Protein AF-M1BAG0-F1 (afdb_monomer_lite)

Radius of gyration: 22.88 Å; chains: 1; bounding box: 40×43×70 Å

Foldseek 3Di:
DVVVVVVVVVVVVVVVVVVVVVQQQDADWDQDPVVRDTDHDPPRGGNVVVVVVVVVVVVVVVVVVVVVVVVCVVVVPPDD

Structure (mmCIF, N/CA/C/O backbone):
data_AF-M1BAG0-F1
#
_entry.id   AF-M1BAG0-F1
#
loop_
_atom_site.group_PDB
_atom_site.id
_atom_site.type_symbol
_atom_site.label_atom_id
_atom_site.label_alt_id
_atom_site.label_comp_id
_atom_site.label_asym_id
_atom_site.label_entity_id
_atom_site.label_seq_id
_atom_site.pdbx_PDB_ins_code
_atom_site.Cartn_x
_atom_site.Cartn_y
_atom_site.Cartn_z
_atom_site.occupancy
_atom_site.B_iso_or_equiv
_atom_site.auth_seq_id
_atom_site.auth_comp_id
_atom_site.auth_asym_id
_atom_site.auth_atom_id
_atom_site.pdbx_PDB_model_num
ATOM 1 N N . MET A 1 1 ? -12.830 27.910 26.219 1.00 67.31 1 MET A N 1
ATOM 2 C CA . MET A 1 1 ? -13.591 27.251 25.127 1.00 67.31 1 MET A CA 1
ATOM 3 C C . MET A 1 1 ? -12.734 26.957 23.885 1.00 67.31 1 MET A C 1
ATOM 5 O O . MET A 1 1 ? -12.548 25.783 23.597 1.00 67.31 1 MET A O 1
ATOM 9 N N . ARG A 1 2 ? -12.123 27.946 23.200 1.00 71.25 2 ARG A N 1
ATOM 10 C CA . ARG A 1 2 ? -11.296 27.729 21.977 1.00 71.25 2 ARG A CA 1
ATOM 11 C C . ARG A 1 2 ? -10.176 26.678 22.094 1.00 71.25 2 ARG A C 1
ATOM 13 O O . ARG A 1 2 ? -10.024 25.855 21.200 1.00 71.25 2 ARG A O 1
ATOM 20 N N . HIS A 1 3 ? -9.442 26.652 23.209 1.00 71.31 3 HIS A N 1
ATOM 21 C CA . HIS A 1 3 ? -8.358 25.681 23.427 1.00 71.31 3 HIS A CA 1
ATOM 22 C C . HIS A 1 3 ? -8.847 24.216 23.428 1.00 71.31 3 HIS A C 1
ATOM 24 O O . HIS A 1 3 ? -8.156 23.321 22.949 1.00 71.31 3 HIS A O 1
ATOM 30 N N . ARG A 1 4 ? -10.077 23.970 23.905 1.00 81.50 4 ARG A N 1
ATOM 31 C CA . ARG A 1 4 ? -10.676 22.627 23.968 1.00 81.50 4 ARG A CA 1
ATOM 32 C C . ARG A 1 4 ? -11.053 22.107 22.576 1.00 81.50 4 ARG A C 1
ATOM 34 O O . ARG A 1 4 ? -10.855 20.928 22.309 1.00 81.50 4 ARG A O 1
ATOM 41 N N . LEU A 1 5 ? -11.516 22.994 21.691 1.00 79.44 5 LEU A N 1
ATOM 42 C CA . LEU A 1 5 ? -11.913 22.659 20.319 1.00 79.44 5 LEU A CA 1
ATOM 43 C C . LEU A 1 5 ? -10.701 22.286 19.450 1.00 79.44 5 LEU A C 1
ATOM 45 O O . LEU A 1 5 ? -10.708 21.253 18.789 1.00 79.44 5 LEU A O 1
ATOM 49 N N . ILE A 1 6 ? -9.625 23.079 19.521 1.00 78.19 6 ILE A N 1
ATOM 50 C CA . ILE A 1 6 ? -8.380 22.805 18.782 1.00 78.19 6 ILE A CA 1
ATOM 51 C C . ILE A 1 6 ? -7.762 21.482 19.250 1.00 78.19 6 ILE A C 1
ATOM 53 O O . ILE A 1 6 ? -7.335 20.669 18.431 1.00 78.19 6 ILE A O 1
ATOM 57 N N . LYS A 1 7 ? -7.763 21.224 20.565 1.00 82.50 7 LYS A N 1
ATOM 58 C CA . LYS A 1 7 ? -7.284 19.953 21.123 1.00 82.50 7 LYS A CA 1
ATOM 59 C C . LYS A 1 7 ? -8.111 18.760 20.625 1.00 82.50 7 LYS A C 1
ATOM 61 O O . LYS A 1 7 ? -7.536 17.732 20.278 1.00 82.50 7 LYS A O 1
ATOM 66 N N . GLN A 1 8 ? -9.438 18.899 20.555 1.00 79.94 8 GLN A N 1
ATOM 67 C CA . GLN A 1 8 ? -10.328 17.853 20.041 1.00 79.94 8 GLN A CA 1
ATOM 68 C C . GLN A 1 8 ? -10.089 17.580 18.550 1.00 79.94 8 GLN A C 1
ATOM 70 O O . GLN A 1 8 ? -9.982 16.423 18.153 1.00 79.94 8 GLN A O 1
ATOM 75 N N . GLN A 1 9 ? -9.939 18.627 17.736 1.00 81.69 9 GLN A N 1
ATOM 76 C CA . GLN A 1 9 ? -9.671 18.482 16.305 1.00 81.69 9 GLN A CA 1
ATOM 77 C C . GLN A 1 9 ? -8.310 17.822 16.046 1.00 81.69 9 GLN A C 1
ATOM 79 O O . GLN A 1 9 ? -8.210 16.915 15.222 1.00 81.69 9 GLN A O 1
ATOM 84 N N . ARG A 1 10 ? -7.277 18.202 16.808 1.00 83.38 10 ARG A N 1
ATOM 85 C CA . ARG A 1 10 ? -5.954 17.567 16.741 1.00 83.38 10 ARG A CA 1
ATOM 86 C C . ARG A 1 10 ? -6.012 16.078 17.095 1.00 83.38 10 ARG A C 1
ATOM 88 O O . ARG A 1 10 ? -5.470 15.259 16.360 1.00 83.38 10 ARG A O 1
ATOM 95 N N . SER A 1 11 ? -6.731 15.722 18.161 1.00 89.94 11 SER A N 1
ATOM 96 C CA . SER A 1 11 ? -6.923 14.321 18.554 1.00 89.94 11 SER A CA 1
ATOM 97 C C . SER A 1 11 ? -7.655 13.505 17.480 1.00 89.94 11 SER A C 1
ATOM 99 O O . SER A 1 11 ? -7.299 12.351 17.248 1.00 89.94 11 SER A O 1
ATOM 101 N N . ALA A 1 12 ? -8.634 14.096 16.787 1.00 93.44 12 ALA A N 1
ATOM 102 C CA . ALA A 1 12 ? -9.327 13.428 15.688 1.00 93.44 12 ALA A CA 1
ATOM 103 C C . ALA A 1 12 ? -8.372 13.088 14.528 1.00 93.44 12 ALA A C 1
ATOM 105 O O . ALA A 1 12 ? -8.372 11.953 14.052 1.00 93.44 12 ALA A O 1
ATOM 106 N N . PHE A 1 13 ? -7.509 14.024 14.121 1.00 94.88 13 PHE A N 1
ATOM 107 C CA . PHE A 1 13 ? -6.507 13.768 13.080 1.00 94.88 13 PHE A CA 1
ATOM 108 C C . PHE A 1 13 ? -5.487 12.702 13.489 1.00 94.88 13 PHE A C 1
ATOM 110 O O . PHE A 1 13 ? -5.186 11.809 12.699 1.00 94.88 13 PHE A O 1
ATOM 117 N N . GLU A 1 14 ? -4.992 12.743 14.728 1.00 96.31 14 GLU A N 1
ATOM 118 C CA . GLU A 1 14 ? -4.070 11.724 15.246 1.00 96.31 14 GLU A CA 1
ATOM 119 C C . GLU A 1 14 ? -4.698 10.320 15.210 1.00 96.31 14 GLU A C 1
ATOM 121 O O . GLU A 1 14 ? -4.025 9.343 14.879 1.00 96.31 14 GLU A O 1
ATOM 126 N N . ASN A 1 15 ? -6.000 10.211 15.487 1.00 96.19 15 ASN A N 1
ATOM 127 C CA . ASN A 1 15 ? -6.721 8.943 15.393 1.00 96.19 15 ASN A CA 1
ATOM 128 C C . ASN A 1 15 ? -6.854 8.452 13.946 1.00 96.19 15 ASN A C 1
ATOM 130 O O . ASN A 1 15 ? -6.678 7.261 13.703 1.00 96.19 15 ASN A O 1
ATOM 134 N N . LEU A 1 16 ? -7.101 9.341 12.980 1.00 97.00 16 LEU A N 1
ATOM 135 C CA . LEU A 1 16 ? -7.147 8.964 11.563 1.00 97.00 16 LEU A CA 1
ATOM 136 C C . LEU A 1 16 ? -5.790 8.461 11.061 1.00 97.00 16 LEU A C 1
ATOM 138 O O . LEU A 1 16 ? -5.734 7.443 10.374 1.00 97.00 16 LEU A O 1
ATOM 142 N N . VAL A 1 17 ? -4.693 9.112 11.460 1.00 96.62 17 VAL A N 1
ATOM 143 C CA . VAL A 1 17 ? -3.334 8.647 11.138 1.00 96.62 17 VAL A CA 1
ATOM 144 C C . VAL A 1 17 ? -3.088 7.253 11.720 1.00 96.62 17 VAL A C 1
ATOM 146 O O . VAL A 1 17 ? -2.608 6.366 11.016 1.00 96.62 17 VAL A O 1
ATOM 149 N N . LYS A 1 18 ? -3.478 7.020 12.980 1.00 97.38 18 LYS A N 1
ATOM 150 C CA . LYS A 1 18 ? -3.388 5.690 13.605 1.00 97.38 18 LYS A CA 1
ATOM 151 C C . LYS A 1 18 ? -4.207 4.643 12.852 1.00 97.38 18 LYS A C 1
ATOM 153 O O . LYS A 1 18 ? -3.711 3.546 12.622 1.00 97.38 18 LYS A O 1
ATOM 158 N N . ILE A 1 19 ? -5.433 4.972 12.442 1.00 97.19 19 ILE A N 1
ATOM 159 C CA . ILE A 1 19 ? -6.282 4.070 11.651 1.00 97.19 19 ILE A CA 1
ATOM 160 C C . ILE A 1 19 ? -5.601 3.724 10.323 1.00 97.19 19 ILE A C 1
ATOM 162 O O . ILE A 1 19 ? -5.514 2.544 9.991 1.00 97.19 19 ILE A O 1
ATOM 166 N N . GLY A 1 20 ? -5.073 4.718 9.604 1.00 96.19 20 GLY A N 1
ATOM 167 C CA . GLY A 1 20 ? -4.342 4.502 8.354 1.00 96.19 20 GLY A CA 1
ATOM 168 C C . GLY A 1 20 ? -3.148 3.564 8.537 1.00 96.19 20 GLY A C 1
ATOM 169 O O . GLY A 1 20 ? -3.039 2.565 7.829 1.00 96.19 20 GLY A O 1
ATOM 170 N N . ASN A 1 21 ? -2.317 3.817 9.552 1.00 97.88 21 ASN A N 1
ATOM 171 C CA . ASN A 1 21 ? -1.172 2.963 9.878 1.00 97.88 21 ASN A CA 1
ATOM 172 C C . ASN A 1 21 ? -1.597 1.530 10.236 1.00 97.88 21 ASN A C 1
ATOM 174 O O . ASN A 1 21 ? -0.970 0.569 9.799 1.00 97.88 21 ASN A O 1
ATOM 178 N N . ASN A 1 22 ? -2.694 1.369 10.978 1.00 97.88 22 ASN A N 1
ATOM 179 C CA . ASN A 1 22 ? -3.211 0.048 11.327 1.00 97.88 22 ASN A CA 1
ATOM 180 C C . ASN A 1 22 ? -3.749 -0.706 10.102 1.00 97.88 22 ASN A C 1
ATOM 182 O O . ASN A 1 22 ? -3.604 -1.922 10.027 1.00 97.88 22 ASN A O 1
ATOM 186 N N . ILE A 1 23 ? -4.363 -0.014 9.136 1.00 96.81 23 ILE A N 1
ATOM 187 C CA . ILE A 1 23 ? -4.875 -0.634 7.901 1.00 96.81 23 ILE A CA 1
ATOM 188 C C . ILE A 1 23 ? -3.736 -1.190 7.042 1.00 96.81 23 ILE A C 1
ATOM 190 O O . ILE A 1 23 ? -3.903 -2.251 6.441 1.00 96.81 23 ILE A O 1
ATOM 194 N N . LEU A 1 24 ? -2.572 -0.536 7.026 1.00 97.81 24 LEU A N 1
ATOM 195 C CA . LEU A 1 24 ? -1.392 -1.034 6.311 1.00 97.81 24 LEU A CA 1
ATOM 196 C C . LEU A 1 24 ? -0.961 -2.429 6.794 1.00 97.81 24 LEU A C 1
ATOM 198 O O . LEU A 1 24 ? -0.570 -3.261 5.978 1.00 97.81 24 LEU A O 1
AT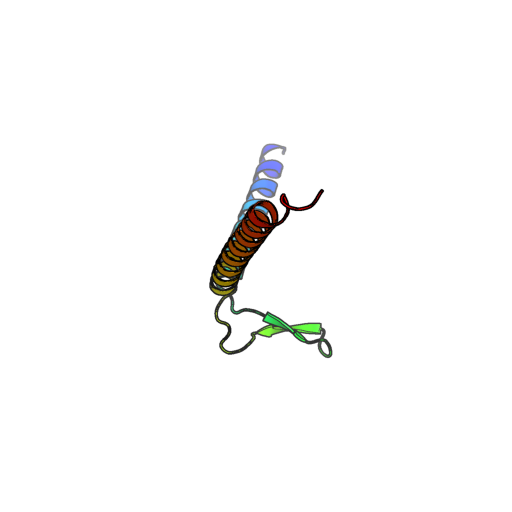OM 202 N N . GLN A 1 25 ? -1.106 -2.704 8.093 1.00 97.81 25 GLN A N 1
ATOM 203 C CA . GLN A 1 25 ? -0.763 -3.995 8.701 1.00 97.81 25 GLN A CA 1
ATOM 204 C C . GLN A 1 25 ? -1.845 -5.070 8.527 1.00 97.81 25 GLN A C 1
ATOM 206 O O . GLN A 1 25 ? -1.591 -6.247 8.775 1.00 97.81 25 GLN A O 1
ATOM 211 N N . LYS A 1 26 ? -3.058 -4.700 8.100 1.00 96.50 26 LYS A N 1
ATOM 212 C CA . LYS A 1 26 ? -4.130 -5.671 7.855 1.00 96.50 26 LYS A CA 1
ATOM 213 C C . LYS A 1 26 ? -3.883 -6.453 6.561 1.00 96.50 26 LYS A C 1
ATOM 215 O O . LYS A 1 26 ? -3.260 -5.913 5.639 1.00 96.50 26 LYS A O 1
ATOM 220 N N . PRO A 1 27 ?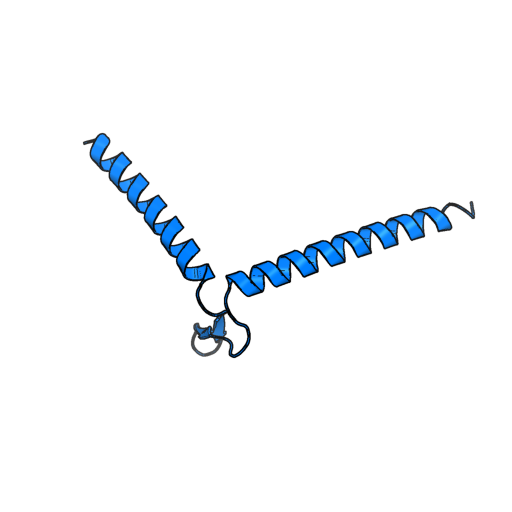 -4.412 -7.686 6.460 1.00 96.88 27 PRO A N 1
ATOM 221 C CA . PRO A 1 27 ? -4.465 -8.409 5.198 1.00 96.88 27 PRO A CA 1
ATOM 222 C C . PRO A 1 27 ? -5.127 -7.575 4.101 1.00 96.88 27 PRO A C 1
ATOM 224 O O . PRO A 1 27 ? -6.007 -6.750 4.379 1.00 96.88 27 PRO A O 1
ATOM 227 N N . ILE A 1 28 ? -4.727 -7.812 2.853 1.00 95.88 28 ILE A N 1
ATOM 228 C CA . ILE A 1 28 ? -5.490 -7.308 1.714 1.00 95.88 28 ILE A CA 1
ATOM 229 C C . ILE A 1 28 ? -6.922 -7.827 1.805 1.00 95.88 28 ILE A C 1
ATOM 231 O O . ILE A 1 28 ? -7.150 -8.977 2.179 1.00 95.88 28 ILE A O 1
ATOM 235 N N . SER A 1 29 ? -7.877 -6.982 1.435 1.00 94.38 29 SER A N 1
ATOM 236 C CA . SER A 1 29 ? -9.278 -7.377 1.345 1.00 94.38 29 SER A CA 1
ATOM 237 C C . SER A 1 29 ? -9.880 -6.977 0.008 1.00 94.38 29 SER A C 1
ATOM 239 O O . SER A 1 29 ? -9.420 -6.033 -0.638 1.00 94.38 29 SER A O 1
ATOM 241 N N . ARG A 1 30 ? -10.891 -7.727 -0.420 1.00 93.88 30 ARG A N 1
ATOM 242 C CA . ARG A 1 30 ? -11.732 -7.425 -1.577 1.00 93.88 30 ARG A CA 1
ATOM 243 C C . ARG A 1 30 ? -13.176 -7.327 -1.117 1.00 93.88 30 ARG A C 1
ATOM 245 O O . ARG A 1 30 ? -13.587 -8.016 -0.189 1.00 93.88 30 ARG A O 1
ATOM 252 N N . VAL A 1 31 ? -13.938 -6.468 -1.781 1.00 93.56 31 VAL A N 1
ATOM 253 C CA . VAL A 1 31 ? -15.382 -6.391 -1.564 1.00 93.56 31 VAL A CA 1
ATOM 254 C C . VAL A 1 31 ? -16.016 -7.625 -2.190 1.00 93.56 31 VAL A C 1
ATOM 256 O O . VAL A 1 31 ? -15.881 -7.849 -3.394 1.00 93.56 31 VAL A O 1
ATOM 259 N N . ASN A 1 32 ? -16.716 -8.406 -1.378 1.00 94.50 32 ASN A N 1
ATOM 260 C CA . ASN A 1 32 ? -17.643 -9.409 -1.864 1.00 94.50 32 ASN A CA 1
ATOM 261 C C . ASN A 1 32 ? -18.896 -8.682 -2.378 1.00 94.50 32 ASN A C 1
ATOM 263 O O . ASN A 1 32 ? -19.533 -7.933 -1.640 1.00 94.50 32 ASN A O 1
ATOM 267 N N . LEU A 1 33 ? -19.221 -8.855 -3.661 1.00 94.44 33 LEU A N 1
ATOM 268 C CA . LEU A 1 33 ? -20.315 -8.128 -4.317 1.00 94.44 33 LEU A CA 1
ATOM 269 C C . LEU A 1 33 ? -21.707 -8.639 -3.921 1.00 94.44 33 LEU A C 1
ATOM 271 O O . LEU A 1 33 ? -22.674 -7.894 -4.046 1.00 94.44 33 LEU A O 1
ATOM 275 N N . GLU A 1 34 ? -21.814 -9.874 -3.434 1.00 94.8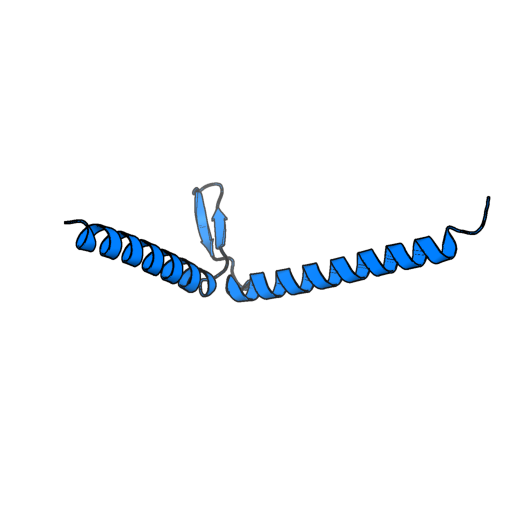1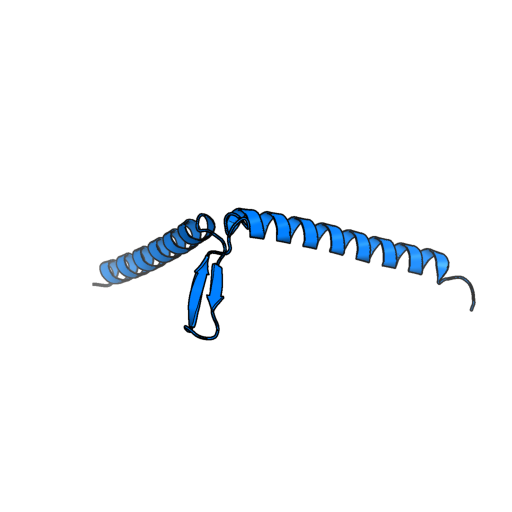 34 GLU A N 1
ATOM 276 C CA . GLU A 1 34 ? -23.077 -10.445 -2.959 1.00 94.81 34 GLU A CA 1
ATOM 277 C C . GLU A 1 34 ? -23.390 -9.961 -1.542 1.00 94.81 34 GLU A C 1
ATOM 279 O O . GLU A 1 34 ? -24.515 -9.562 -1.247 1.00 94.81 34 GLU A O 1
ATOM 284 N N . THR A 1 35 ? -22.383 -9.954 -0.663 1.00 93.31 35 THR A N 1
ATOM 285 C CA . THR A 1 35 ? -22.555 -9.592 0.754 1.00 93.31 35 THR A CA 1
ATOM 286 C C . THR A 1 35 ? -22.285 -8.115 1.040 1.00 93.31 35 THR A C 1
ATOM 288 O O . THR A 1 35 ? -22.646 -7.620 2.106 1.00 93.31 35 THR A O 1
ATOM 291 N N . CYS A 1 36 ? -21.654 -7.397 0.105 1.00 92.69 36 CYS A N 1
ATOM 292 C CA . CYS A 1 36 ? -21.114 -6.043 0.272 1.00 92.69 36 CYS A CA 1
ATOM 293 C C . CYS A 1 36 ? -20.082 -5.902 1.412 1.00 92.69 36 CYS A C 1
ATOM 295 O O . CYS A 1 36 ? -19.790 -4.785 1.849 1.00 92.69 36 CYS A O 1
ATOM 297 N N . ILE A 1 37 ? -19.521 -7.008 1.911 1.00 95.25 37 ILE A N 1
ATOM 298 C CA . ILE A 1 37 ? -18.541 -7.014 3.005 1.00 95.25 37 ILE A CA 1
ATOM 299 C C . ILE A 1 37 ? -17.121 -7.115 2.434 1.00 95.25 37 ILE A C 1
ATOM 301 O O . ILE A 1 37 ? -16.890 -7.718 1.389 1.00 95.25 37 ILE A O 1
ATOM 305 N N . ASN A 1 38 ? -16.151 -6.508 3.124 1.00 91.88 38 ASN A N 1
ATOM 306 C CA . ASN A 1 38 ? -14.736 -6.681 2.803 1.00 91.88 38 ASN A CA 1
ATOM 307 C C . ASN A 1 38 ? -14.220 -7.997 3.387 1.00 91.88 38 ASN A C 1
ATOM 309 O O . ASN A 1 38 ? -14.183 -8.165 4.606 1.00 91.88 38 ASN A O 1
ATOM 313 N N . GLU A 1 39 ? -13.766 -8.888 2.518 1.00 94.56 39 GLU A N 1
ATOM 314 C CA . GLU A 1 39 ? -13.218 -10.194 2.874 1.00 94.56 39 GLU A CA 1
ATOM 315 C C . GLU A 1 39 ? -11.716 -10.213 2.612 1.00 94.56 39 GLU A C 1
ATOM 317 O O . GLU A 1 39 ? -11.247 -9.684 1.602 1.00 94.56 39 GLU A O 1
ATOM 322 N N . ALA A 1 40 ? -10.944 -10.791 3.534 1.00 94.38 40 ALA A N 1
ATOM 323 C CA . ALA A 1 40 ? -9.505 -10.925 3.355 1.00 94.38 40 ALA A CA 1
ATOM 324 C C . ALA A 1 40 ? -9.198 -11.865 2.179 1.00 94.38 40 ALA A C 1
ATOM 326 O O . ALA A 1 40 ? -9.828 -12.909 2.039 1.00 94.38 40 ALA A O 1
ATOM 327 N N . VAL A 1 41 ? -8.211 -11.516 1.354 1.00 93.75 41 VAL A N 1
ATOM 328 C CA . V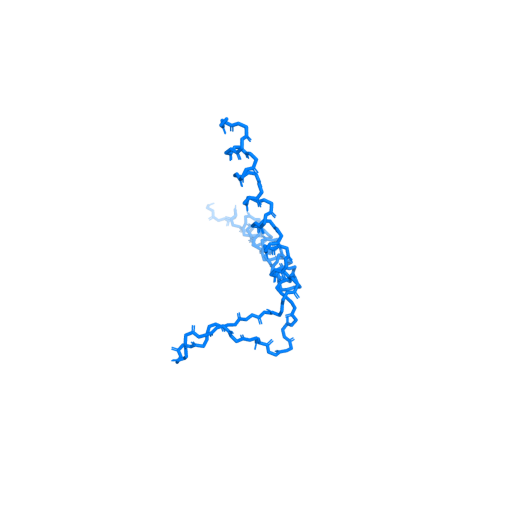AL A 1 41 ? -7.743 -12.410 0.288 1.00 93.75 41 VAL A CA 1
ATOM 329 C C . VAL A 1 41 ? -6.617 -13.271 0.836 1.00 93.75 41 VAL A C 1
ATOM 331 O O . VAL A 1 41 ? -5.591 -12.758 1.293 1.00 93.75 41 VAL A O 1
ATOM 334 N N . GLU A 1 42 ? -6.808 -14.583 0.791 1.00 90.81 42 GLU A N 1
ATOM 335 C CA . GLU A 1 42 ? -5.805 -15.534 1.254 1.00 90.81 42 GLU A CA 1
ATOM 336 C C . GLU A 1 42 ? -4.502 -15.409 0.455 1.00 90.81 42 GLU A C 1
ATOM 338 O O . GLU A 1 42 ? -4.504 -15.173 -0.752 1.00 90.81 42 GLU A O 1
ATOM 343 N N . ASN A 1 43 ? -3.373 -15.585 1.146 1.00 91.69 43 ASN A N 1
ATOM 344 C CA . ASN A 1 43 ? -2.021 -15.627 0.575 1.00 91.69 43 ASN A CA 1
ATOM 345 C C . ASN A 1 43 ? -1.516 -14.338 -0.114 1.00 91.69 43 ASN A C 1
ATOM 347 O O . ASN A 1 43 ? -0.377 -14.306 -0.575 1.00 91.69 43 ASN A O 1
ATOM 351 N N . GLU A 1 44 ? -2.287 -13.248 -0.123 1.00 93.06 44 GLU A N 1
ATOM 352 C CA . GLU A 1 44 ? -1.861 -11.949 -0.680 1.00 93.06 44 GLU A CA 1
ATOM 353 C C . GLU A 1 44 ? -1.038 -11.097 0.310 1.00 93.06 44 GLU A C 1
ATOM 355 O O . GLU A 1 44 ? -0.428 -10.092 -0.066 1.00 93.06 44 GLU A O 1
ATOM 360 N N . GLY A 1 45 ? -0.966 -11.492 1.583 1.00 95.44 45 GLY A N 1
ATOM 361 C CA . GLY A 1 45 ? -0.241 -10.751 2.620 1.00 95.44 45 GLY A CA 1
ATOM 362 C C . GLY A 1 45 ? -0.936 -9.444 3.028 1.00 95.44 45 GLY A C 1
ATOM 363 O O . GLY A 1 45 ? -2.159 -9.321 2.937 1.00 95.44 45 GLY A O 1
ATOM 364 N N . THR A 1 46 ? -0.168 -8.470 3.523 1.00 97.81 46 THR A N 1
ATOM 365 C CA . THR A 1 46 ? -0.711 -7.203 4.053 1.00 97.81 46 THR A CA 1
ATOM 366 C C . THR A 1 46 ? -0.874 -6.117 2.986 1.00 97.81 46 THR A C 1
ATOM 368 O O . THR A 1 46 ? -0.240 -6.152 1.924 1.00 97.81 46 THR A O 1
ATOM 371 N N . ASN A 1 47 ? -1.690 -5.098 3.282 1.00 97.44 47 ASN A N 1
ATOM 372 C CA . ASN A 1 47 ? -1.823 -3.912 2.428 1.00 97.44 47 ASN A CA 1
ATOM 373 C C . ASN A 1 47 ? -0.473 -3.211 2.204 1.00 97.44 47 ASN A C 1
ATOM 375 O O . ASN A 1 47 ? -0.171 -2.819 1.079 1.00 97.44 47 ASN A O 1
ATOM 379 N N . GLU A 1 48 ? 0.367 -3.105 3.238 1.00 98.00 48 GLU A N 1
ATOM 380 C CA . GLU A 1 48 ? 1.723 -2.553 3.132 1.00 98.00 48 GLU A CA 1
ATOM 381 C C . GLU A 1 48 ? 2.571 -3.309 2.104 1.00 98.00 48 GLU A C 1
ATOM 383 O O . GLU A 1 48 ? 3.132 -2.709 1.184 1.00 98.00 48 GLU A O 1
ATOM 388 N N . GLN A 1 49 ? 2.629 -4.638 2.220 1.00 97.81 49 GLN A N 1
ATOM 389 C CA . GLN A 1 49 ? 3.403 -5.474 1.305 1.00 97.81 49 GLN A CA 1
ATOM 390 C C . GLN A 1 49 ? 2.906 -5.333 -0.136 1.00 97.81 49 GLN A C 1
ATOM 392 O O . GLN A 1 49 ? 3.713 -5.253 -1.067 1.00 97.81 49 GLN A O 1
ATOM 397 N N . SER A 1 50 ? 1.589 -5.259 -0.330 1.00 96.75 50 SER A N 1
ATOM 398 C CA . SER A 1 50 ? 1.003 -5.058 -1.652 1.00 96.75 50 SER A CA 1
ATOM 399 C C . SER A 1 50 ? 1.334 -3.691 -2.245 1.00 96.75 50 SER A C 1
ATOM 401 O O . SER A 1 50 ? 1.756 -3.613 -3.398 1.00 96.75 50 SER A O 1
ATOM 403 N N . LEU A 1 51 ? 1.255 -2.616 -1.456 1.00 97.44 51 LEU A N 1
ATOM 404 C CA . LEU A 1 51 ? 1.635 -1.274 -1.903 1.00 97.44 51 LEU A CA 1
ATOM 405 C C . LEU A 1 51 ? 3.120 -1.198 -2.281 1.00 97.44 51 LEU A C 1
ATOM 407 O O . LEU A 1 51 ? 3.466 -0.585 -3.292 1.00 97.44 51 LEU A O 1
ATOM 411 N N . ILE A 1 52 ? 3.999 -1.878 -1.537 1.00 98.31 52 ILE A N 1
ATOM 412 C CA . ILE A 1 52 ? 5.422 -1.993 -1.889 1.00 98.31 52 ILE A CA 1
ATOM 413 C C . ILE A 1 52 ? 5.593 -2.712 -3.234 1.00 98.31 52 ILE A C 1
ATOM 415 O O . ILE A 1 52 ? 6.360 -2.253 -4.087 1.00 98.31 52 ILE A O 1
ATOM 419 N N . ARG A 1 53 ? 4.889 -3.832 -3.453 1.00 97.62 53 ARG A N 1
ATOM 420 C CA . ARG A 1 53 ? 4.920 -4.558 -4.737 1.00 97.62 53 ARG A CA 1
ATOM 421 C C . ARG A 1 53 ? 4.404 -3.685 -5.881 1.00 97.62 53 ARG A C 1
ATOM 423 O O . ARG A 1 53 ? 5.054 -3.605 -6.922 1.00 97.62 53 ARG A O 1
ATOM 430 N N . PHE A 1 54 ? 3.300 -2.976 -5.665 1.00 97.00 54 PHE A N 1
ATOM 431 C CA . PHE A 1 54 ? 2.711 -2.064 -6.639 1.00 97.00 54 PHE A CA 1
ATOM 432 C C . PHE A 1 54 ? 3.667 -0.926 -7.017 1.00 97.00 54 PHE A C 1
ATOM 434 O O . PHE A 1 54 ? 3.898 -0.683 -8.200 1.00 97.00 54 PHE A O 1
ATOM 441 N N . ALA A 1 55 ? 4.299 -0.275 -6.036 1.00 98.62 55 ALA A N 1
ATOM 442 C CA . ALA A 1 55 ? 5.266 0.794 -6.284 1.00 98.62 55 ALA A CA 1
ATOM 443 C C . ALA A 1 55 ? 6.480 0.310 -7.101 1.00 98.62 55 ALA A C 1
ATOM 445 O O . ALA A 1 55 ? 6.946 1.012 -8.004 1.00 98.62 55 ALA A O 1
ATOM 446 N N . LYS A 1 56 ? 6.969 -0.911 -6.833 1.00 98.50 56 LYS A N 1
ATOM 447 C CA . LYS A 1 56 ? 8.046 -1.541 -7.616 1.00 98.50 56 LYS A CA 1
ATOM 448 C C . LYS A 1 56 ? 7.625 -1.775 -9.066 1.00 98.50 56 LYS A C 1
ATOM 450 O O . LYS A 1 56 ? 8.341 -1.338 -9.968 1.00 98.50 56 LYS A O 1
ATOM 455 N N . LEU A 1 57 ? 6.467 -2.403 -9.281 1.00 98.56 57 LEU A N 1
ATOM 456 C CA . LEU A 1 57 ? 5.907 -2.655 -10.614 1.00 98.56 57 LEU A CA 1
ATOM 457 C C . LEU A 1 57 ? 5.720 -1.350 -11.396 1.00 98.56 57 LEU A C 1
ATOM 459 O O . LEU A 1 57 ? 6.140 -1.242 -12.547 1.00 98.56 57 LEU A O 1
ATOM 463 N N . HIS A 1 58 ? 5.163 -0.325 -10.749 1.00 97.94 58 HIS A N 1
ATOM 464 C CA . HIS A 1 58 ? 4.948 0.980 -11.365 1.00 97.94 58 HIS A CA 1
ATOM 465 C C . HIS A 1 58 ? 6.266 1.649 -11.791 1.00 97.94 58 HIS A C 1
ATOM 467 O O . HIS A 1 58 ? 6.380 2.168 -12.902 1.00 97.94 58 HIS A O 1
ATOM 473 N N . SER A 1 59 ? 7.292 1.598 -10.935 1.00 98.44 59 SER A N 1
ATOM 474 C CA . SER A 1 59 ? 8.625 2.126 -11.249 1.00 98.44 59 SER A CA 1
ATOM 475 C C . SER A 1 59 ? 9.282 1.386 -12.420 1.00 98.44 59 SER A C 1
ATOM 477 O O . SER A 1 59 ? 9.855 2.018 -13.310 1.00 98.44 59 SER A O 1
ATOM 479 N N . GLN A 1 60 ? 9.173 0.054 -12.454 1.00 98.56 60 GLN A N 1
ATOM 480 C CA . GLN A 1 60 ? 9.685 -0.769 -13.553 1.00 98.56 60 GLN A CA 1
ATOM 481 C C . GLN A 1 60 ? 9.005 -0.421 -14.878 1.00 98.56 60 GLN A C 1
ATOM 483 O O . GLN A 1 60 ? 9.695 -0.146 -15.858 1.00 98.56 60 GLN A O 1
ATOM 488 N N . GLU A 1 61 ? 7.673 -0.347 -14.903 1.00 98.06 61 GLU A N 1
ATOM 489 C CA . GLU A 1 61 ? 6.941 -0.017 -16.128 1.00 98.06 61 GLU A CA 1
ATOM 490 C C . GLU A 1 61 ? 7.261 1.396 -16.627 1.00 98.06 61 GLU A C 1
ATOM 492 O O . GLU A 1 61 ? 7.445 1.598 -17.828 1.00 98.06 61 GLU A O 1
ATOM 497 N N . LYS A 1 62 ? 7.410 2.377 -15.724 1.00 98.06 62 LYS A N 1
ATOM 498 C CA . LYS A 1 62 ? 7.853 3.726 -16.104 1.00 98.06 62 LYS A CA 1
ATOM 499 C C . LYS A 1 62 ? 9.204 3.685 -16.825 1.00 98.06 62 LYS A C 1
ATOM 501 O O . LYS A 1 62 ? 9.327 4.264 -17.901 1.00 98.06 62 LYS A O 1
ATOM 506 N N . LYS A 1 63 ? 10.192 2.968 -16.275 1.00 98.12 63 LYS A N 1
ATOM 507 C CA . LYS A 1 63 ? 11.522 2.815 -16.894 1.00 98.12 63 LYS A CA 1
ATOM 508 C C . LYS A 1 63 ? 11.441 2.139 -18.263 1.00 98.12 63 LYS A C 1
ATOM 510 O O . LYS A 1 63 ? 12.072 2.605 -19.206 1.00 98.12 63 LYS A O 1
ATOM 515 N N . LEU A 1 64 ? 10.639 1.079 -18.386 1.00 98.00 64 LEU A N 1
ATOM 516 C CA . LEU A 1 64 ? 10.430 0.384 -19.659 1.00 98.00 64 LEU A CA 1
ATOM 517 C C . LEU A 1 64 ? 9.812 1.309 -20.712 1.00 98.00 64 LEU A C 1
ATOM 519 O O . LEU A 1 64 ? 10.259 1.318 -21.856 1.00 98.00 64 LEU A O 1
ATOM 523 N N . ARG A 1 65 ? 8.813 2.119 -20.337 1.00 96.69 65 ARG A N 1
ATOM 524 C CA . ARG A 1 65 ? 8.208 3.109 -21.243 1.00 96.69 65 ARG A CA 1
ATOM 525 C C . ARG A 1 65 ? 9.213 4.151 -21.708 1.00 96.69 65 ARG A C 1
ATOM 527 O O . ARG A 1 65 ? 9.252 4.424 -22.903 1.00 96.69 65 ARG A O 1
ATOM 534 N N . THR A 1 66 ? 10.020 4.690 -20.798 1.00 96.94 66 THR A N 1
ATOM 535 C CA . THR A 1 66 ? 11.068 5.659 -21.139 1.00 96.94 66 THR A CA 1
ATOM 536 C C . THR A 1 66 ? 12.076 5.060 -22.118 1.00 96.94 66 THR A C 1
ATOM 538 O O . THR A 1 66 ? 12.291 5.634 -23.179 1.00 96.94 66 THR A O 1
ATOM 541 N N . LYS A 1 67 ? 12.583 3.853 -21.843 1.00 96.38 67 LYS A N 1
ATOM 542 C CA . LYS A 1 67 ? 13.520 3.155 -22.736 1.00 96.38 67 LYS A CA 1
ATOM 543 C C . LYS A 1 67 ? 12.930 2.913 -24.131 1.00 96.38 67 LYS A C 1
ATOM 545 O O . LYS A 1 67 ? 13.582 3.186 -25.131 1.00 96.38 67 LYS A O 1
ATOM 550 N N . ARG A 1 68 ? 11.665 2.477 -24.214 1.00 95.25 68 ARG A N 1
ATOM 551 C CA . ARG A 1 68 ? 10.959 2.300 -25.499 1.00 95.25 68 ARG A CA 1
ATOM 552 C C . ARG A 1 68 ? 10.799 3.612 -26.273 1.00 95.25 68 ARG A C 1
ATOM 554 O O . ARG A 1 68 ? 10.783 3.587 -27.499 1.00 95.25 68 ARG A O 1
ATOM 561 N N . MET A 1 69 ? 10.620 4.742 -25.584 1.00 92.12 69 MET A N 1
ATOM 562 C CA . MET A 1 69 ? 10.564 6.059 -26.231 1.00 92.12 69 MET A CA 1
ATOM 563 C C . MET A 1 69 ? 11.935 6.471 -26.769 1.00 92.12 69 MET A C 1
ATOM 565 O O . MET A 1 69 ? 12.021 6.921 -27.905 1.00 92.12 69 MET A O 1
ATOM 569 N N . GLU A 1 70 ? 12.997 6.274 -25.989 1.00 91.25 70 GLU A N 1
ATOM 570 C CA . GLU A 1 70 ? 14.373 6.554 -26.414 1.00 91.25 70 GLU A CA 1
ATOM 571 C C . GLU A 1 70 ? 14.755 5.724 -27.645 1.00 91.25 70 GLU A C 1
ATOM 573 O O . GLU A 1 70 ? 15.214 6.281 -28.637 1.00 91.25 70 GLU A O 1
ATOM 578 N N . GLU A 1 71 ? 14.473 4.419 -27.636 1.00 86.94 71 GLU A N 1
ATOM 579 C CA . GLU A 1 71 ? 14.704 3.531 -28.782 1.00 86.94 71 GLU A CA 1
ATOM 580 C C . GLU A 1 71 ? 13.959 4.022 -30.034 1.00 86.94 71 GLU A C 1
ATOM 582 O O . GLU A 1 71 ? 14.556 4.160 -31.100 1.00 86.94 71 GLU A O 1
ATOM 587 N N . LYS A 1 72 ? 12.674 4.374 -29.912 1.00 79.81 72 LYS A N 1
ATOM 588 C CA . LYS A 1 72 ? 11.898 4.928 -31.035 1.00 79.81 72 LYS A CA 1
ATOM 589 C C . LYS A 1 72 ? 12.463 6.246 -31.560 1.00 79.81 72 LYS A C 1
ATOM 591 O O . LYS A 1 72 ? 12.437 6.457 -32.766 1.00 79.81 72 LYS A O 1
ATOM 596 N N . ASN A 1 73 ? 12.988 7.106 -30.693 1.00 75.25 73 ASN A N 1
ATOM 597 C CA . ASN A 1 73 ? 13.590 8.375 -31.105 1.00 75.25 73 ASN A CA 1
ATOM 598 C C . ASN A 1 73 ? 14.934 8.174 -31.824 1.00 75.25 73 ASN A C 1
ATOM 600 O O . ASN A 1 73 ? 15.267 8.946 -32.717 1.00 75.25 73 ASN A O 1
ATOM 604 N N . VAL A 1 74 ? 15.693 7.132 -31.465 1.00 68.06 74 VAL A N 1
ATOM 605 C CA . VAL A 1 74 ? 16.961 6.788 -32.129 1.00 68.06 74 VAL A CA 1
ATOM 606 C C . VAL A 1 74 ? 16.724 6.239 -33.540 1.00 68.06 74 VAL A C 1
ATOM 608 O O . VAL A 1 74 ? 17.450 6.604 -34.460 1.00 68.06 74 VAL A O 1
ATOM 611 N N . PHE A 1 75 ? 15.694 5.410 -33.740 1.00 63.09 75 PHE A N 1
ATOM 612 C CA . PHE A 1 75 ? 15.396 4.809 -35.050 1.00 63.09 75 PHE A CA 1
ATOM 613 C C . PHE A 1 75 ? 14.400 5.614 -35.908 1.00 63.09 75 PHE A C 1
ATOM 615 O O . PHE A 1 75 ? 14.309 5.380 -37.107 1.00 63.09 75 PHE A O 1
ATOM 622 N N . GLY A 1 76 ? 13.658 6.559 -35.321 1.00 56.97 76 GLY A N 1
ATOM 623 C CA . GLY A 1 76 ? 12.598 7.333 -35.983 1.00 56.97 76 GLY A CA 1
ATOM 624 C C . GLY A 1 76 ? 13.032 8.636 -36.664 1.00 56.97 76 GLY A C 1
ATOM 625 O O . GLY A 1 76 ? 12.185 9.307 -37.241 1.00 56.97 76 GLY A O 1
ATOM 626 N N . ASN A 1 77 ? 14.321 8.996 -36.616 1.00 55.22 77 ASN A N 1
ATOM 627 C CA . ASN A 1 77 ? 14.865 10.204 -37.263 1.00 55.22 77 ASN A CA 1
ATOM 628 C C . ASN A 1 77 ? 15.556 9.934 -38.617 1.00 55.22 77 ASN A C 1
ATOM 630 O O . ASN A 1 77 ? 16.219 10.818 -39.155 1.00 55.22 77 ASN A O 1
ATOM 634 N N . GLY A 1 78 ? 15.424 8.728 -39.177 1.00 55.81 78 GLY A N 1
ATOM 635 C CA . GLY A 1 78 ? 15.823 8.419 -40.551 1.00 55.81 78 GLY A CA 1
ATOM 636 C C . GLY A 1 78 ? 14.579 8.166 -41.394 1.00 55.81 78 GLY A C 1
ATOM 637 O O . GLY A 1 78 ? 13.771 7.330 -41.008 1.00 55.81 78 GLY A O 1
ATOM 638 N N . HIS A 1 79 ? 14.462 8.856 -42.531 1.00 50.84 79 HIS A N 1
ATOM 639 C CA . HIS A 1 79 ? 13.339 8.869 -43.487 1.00 50.84 79 HIS A CA 1
ATOM 640 C C . HIS A 1 79 ? 12.345 10.030 -43.317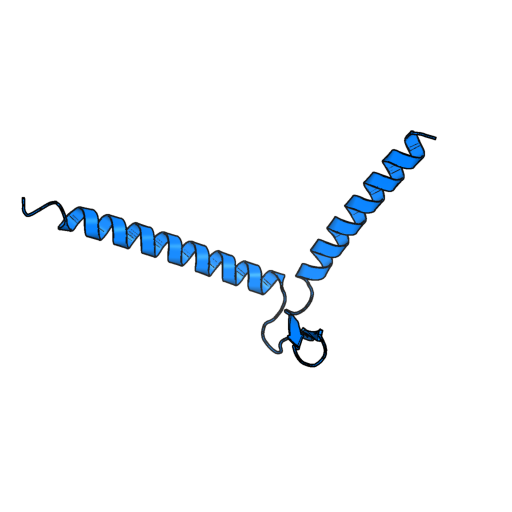 1.00 50.84 79 HIS A C 1
ATOM 642 O O . HIS A 1 79 ? 11.153 9.837 -43.082 1.00 50.84 79 HIS A O 1
ATOM 648 N N . ALA A 1 80 ? 12.860 11.240 -43.533 1.00 50.06 80 ALA A N 1
ATOM 649 C CA . ALA A 1 80 ? 12.205 12.233 -44.381 1.00 50.06 80 ALA A CA 1
ATOM 650 C C . ALA A 1 80 ? 13.183 12.593 -45.507 1.00 50.06 80 ALA A C 1
ATOM 652 O O . ALA A 1 80 ? 14.398 12.660 -45.202 1.00 50.06 80 ALA A O 1
#

Sequence (80 aa):
MRHRLIKQQRSAFENLVKIGNNILQKPISRVNLETCINEAVENEGTNEQSLIRFAKLHSQEKKLRTKRMEEKNVFGNGHA

Organism: Solanum tuberosum (NCBI:txid4113)

pLDDT: mean 89.67, std 12.42, range [50.06, 98.62]

Secondary structure (DSSP, 8-state):
-HHHHHHHHHHHHHHHHHHHHHHHHSBPEEE-TTT--EEEPTTS-BHHHHHHHHHHHHHHHHHHHHHHHHHHHHHTTS--